Protein AF-A0A2V2CM27-F1 (afdb_monomer)

Radius of gyration: 18.02 Å; Cα contacts (8 Å, |Δi|>4): 181; chains: 1; bounding box: 41×30×49 Å

Secondary structure (DSSP, 8-state):
---TTGGGGSHHHHHHHHHHHHHHHHHHHHHHHHHHHHHHHHHHH--HHHHHHHHHHHHHHHHHHHHHHHHHHHTTPPPP----PPP------HHHHHHHHHHHHHHHHHHHHHHHHHHHTTT-HHHHHHHHHHHHHHHTTHHHHHHHHHHHHTT--HHHHHHHHHHHHHS----

Structure (mmCIF, N/CA/C/O backbone):
data_AF-A0A2V2CM27-F1
#
_entry.id   AF-A0A2V2CM27-F1
#
loop_
_atom_site.group_PDB
_atom_site.id
_atom_site.type_symbol
_atom_site.label_atom_id
_atom_site.label_alt_id
_atom_site.label_comp_id
_atom_site.label_asym_id
_atom_site.label_entity_id
_atom_site.label_seq_id
_atom_site.pdbx_PDB_ins_code
_atom_site.Cartn_x
_atom_site.Cartn_y
_atom_site.Cartn_z
_atom_site.occupancy
_atom_site.B_iso_or_equiv
_atom_site.auth_seq_id
_atom_site.auth_comp_id
_atom_site.auth_asym_id
_atom_site.auth_atom_id
_atom_site.pdbx_PDB_model_num
ATOM 1 N N . MET A 1 1 ? 17.142 17.780 -24.287 1.00 54.50 1 MET A N 1
ATOM 2 C CA . MET A 1 1 ? 16.620 17.438 -22.946 1.00 54.50 1 MET A CA 1
ATOM 3 C C . MET A 1 1 ? 16.305 15.950 -22.977 1.00 54.50 1 MET A C 1
ATOM 5 O O . MET A 1 1 ? 15.669 15.539 -23.938 1.00 54.50 1 MET A O 1
ATOM 9 N N . ARG A 1 2 ? 16.836 15.131 -22.057 1.00 70.44 2 ARG A N 1
ATOM 10 C CA . ARG A 1 2 ? 16.446 13.709 -21.989 1.00 70.44 2 ARG A CA 1
ATOM 11 C C . ARG A 1 2 ? 14.996 13.644 -21.510 1.00 70.44 2 ARG A C 1
ATOM 13 O O . ARG A 1 2 ? 14.665 14.341 -20.555 1.00 70.44 2 ARG A O 1
ATOM 20 N N . ASP A 1 3 ? 14.162 12.856 -22.183 1.00 83.38 3 ASP A N 1
ATOM 21 C CA . ASP A 1 3 ? 12.833 12.518 -21.671 1.00 83.38 3 ASP A CA 1
ATOM 22 C C . ASP A 1 3 ? 13.010 11.811 -20.323 1.00 83.38 3 ASP A C 1
ATOM 24 O O . ASP A 1 3 ? 13.756 10.834 -20.230 1.00 83.38 3 ASP A O 1
ATOM 28 N N . TYR A 1 4 ? 12.355 12.331 -19.284 1.00 81.31 4 TYR A N 1
ATOM 29 C CA . TYR A 1 4 ? 12.447 11.804 -17.927 1.00 81.31 4 TYR A CA 1
ATOM 30 C C . TYR A 1 4 ? 12.016 10.335 -17.871 1.00 81.31 4 TYR A C 1
ATOM 32 O O . TYR A 1 4 ? 12.641 9.557 -17.167 1.00 81.31 4 TYR A O 1
ATOM 40 N N . TYR A 1 5 ? 11.029 9.922 -18.673 1.00 87.06 5 TYR A N 1
ATOM 41 C CA . TYR A 1 5 ? 10.591 8.523 -18.749 1.00 87.06 5 TYR A CA 1
ATOM 42 C C . TYR A 1 5 ? 11.153 7.777 -19.965 1.00 87.06 5 TYR A C 1
ATOM 44 O O . TYR A 1 5 ? 10.774 6.632 -20.205 1.00 87.06 5 TYR A O 1
ATOM 52 N N . GLY A 1 6 ? 12.085 8.385 -20.705 1.00 86.88 6 GLY A N 1
ATOM 53 C CA . GLY A 1 6 ? 12.616 7.830 -21.952 1.00 86.88 6 GLY A CA 1
ATOM 54 C C . GLY A 1 6 ? 13.278 6.459 -21.786 1.00 86.88 6 GLY A C 1
ATOM 55 O O . GLY A 1 6 ? 13.237 5.655 -22.709 1.00 86.88 6 GLY A O 1
ATOM 56 N N . ALA A 1 7 ? 13.810 6.148 -20.598 1.00 88.44 7 ALA A N 1
ATOM 57 C CA . ALA A 1 7 ? 14.394 4.837 -20.303 1.00 88.44 7 ALA A CA 1
ATOM 58 C C . ALA A 1 7 ? 13.381 3.682 -20.440 1.00 88.44 7 ALA A C 1
ATOM 60 O O . ALA A 1 7 ? 13.755 2.5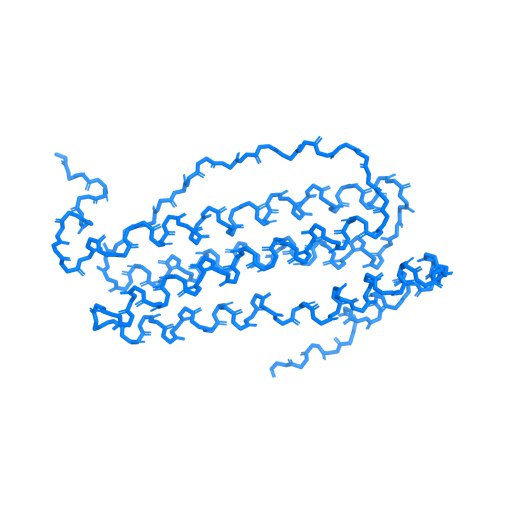82 -20.827 1.00 88.44 7 ALA A O 1
ATOM 61 N N . TYR A 1 8 ? 12.088 3.932 -20.206 1.00 92.06 8 TYR A N 1
ATOM 62 C CA . TYR A 1 8 ? 11.033 2.926 -20.375 1.00 92.06 8 TYR A CA 1
ATOM 63 C C . TYR A 1 8 ? 10.630 2.687 -21.837 1.00 92.06 8 TYR A C 1
ATOM 65 O O . TYR A 1 8 ? 9.810 1.816 -22.107 1.00 92.06 8 TYR A O 1
ATOM 73 N N . GLN A 1 9 ? 11.176 3.450 -22.789 1.00 90.81 9 GLN A N 1
ATOM 74 C CA . GLN A 1 9 ? 10.987 3.182 -24.218 1.00 90.81 9 GLN A CA 1
ATOM 75 C C . GLN A 1 9 ? 11.927 2.074 -24.715 1.00 90.81 9 GLN A C 1
ATOM 77 O O . GLN A 1 9 ? 11.709 1.523 -25.792 1.00 90.81 9 GLN A O 1
ATOM 82 N N . GLU A 1 10 ? 12.968 1.741 -23.946 1.00 90.19 10 GLU A N 1
ATOM 83 C CA . GLU A 1 10 ? 13.845 0.612 -24.241 1.00 90.19 10 GLU A CA 1
ATOM 84 C C . GLU A 1 10 ? 13.098 -0.708 -24.011 1.00 90.19 10 GLU A C 1
ATOM 86 O O . GLU A 1 10 ? 12.465 -0.893 -22.970 1.00 90.19 10 GLU A O 1
ATOM 91 N N . GLU A 1 11 ? 13.215 -1.646 -24.956 1.00 87.94 11 GLU A N 1
ATOM 92 C CA . GLU A 1 11 ? 12.512 -2.939 -24.933 1.00 87.94 11 GLU A CA 1
ATOM 93 C C . GLU A 1 11 ? 12.669 -3.652 -23.583 1.00 87.94 11 GLU A C 1
ATOM 95 O O . GLU A 1 11 ? 11.671 -4.034 -22.972 1.00 87.94 11 GLU A O 1
ATOM 100 N N . ARG A 1 12 ? 13.901 -3.683 -23.057 1.00 91.31 12 ARG A N 1
ATOM 101 C CA . ARG A 1 12 ? 14.251 -4.310 -21.774 1.00 91.31 12 ARG A CA 1
ATOM 102 C C . ARG A 1 12 ? 13.512 -3.750 -20.552 1.00 91.31 12 ARG A C 1
ATOM 104 O O . ARG A 1 12 ? 13.334 -4.472 -19.587 1.00 91.31 12 ARG A O 1
ATOM 111 N N . TYR A 1 13 ? 13.082 -2.486 -20.565 1.00 93.44 13 TYR A N 1
ATOM 112 C CA . TYR A 1 13 ? 12.418 -1.850 -19.413 1.00 93.44 13 TYR A CA 1
ATOM 113 C C . TYR A 1 13 ? 10.942 -1.542 -19.659 1.00 93.44 13 TYR A C 1
ATOM 115 O O . TYR A 1 13 ? 10.214 -1.208 -18.723 1.00 93.44 13 TYR A O 1
ATOM 123 N N . SER A 1 14 ? 10.490 -1.648 -20.907 1.00 94.12 14 SER A N 1
ATOM 124 C CA . SER A 1 14 ? 9.139 -1.270 -21.319 1.00 94.12 14 SER A CA 1
ATOM 125 C C . SER A 1 14 ? 8.034 -2.014 -20.558 1.00 94.12 14 SER A C 1
ATOM 127 O O . SER A 1 14 ? 7.027 -1.405 -20.183 1.00 94.12 14 SER A O 1
ATOM 129 N N . SER A 1 15 ? 8.258 -3.291 -20.233 1.00 96.06 15 SER A N 1
ATOM 130 C CA . SER A 1 15 ? 7.342 -4.137 -19.455 1.00 96.06 15 SER A CA 1
ATOM 131 C C . SER A 1 15 ? 7.128 -3.644 -18.019 1.00 96.06 15 SER A C 1
ATOM 133 O O . SER A 1 15 ? 6.064 -3.872 -17.445 1.00 96.06 15 SER A O 1
ATOM 135 N N . LEU A 1 16 ? 8.093 -2.919 -17.445 1.00 97.06 16 LEU A N 1
ATOM 136 C CA . LEU A 1 16 ? 8.055 -2.473 -16.051 1.00 97.06 16 LEU A CA 1
ATOM 137 C C . LEU A 1 16 ? 7.262 -1.178 -15.853 1.00 97.06 16 LEU A C 1
ATOM 139 O O . LEU A 1 16 ? 6.831 -0.895 -14.735 1.00 97.06 16 LEU A O 1
ATOM 143 N N . TYR A 1 17 ? 7.038 -0.384 -16.906 1.00 96.62 17 TYR A N 1
ATOM 144 C CA . TYR A 1 17 ? 6.477 0.962 -16.759 1.00 96.62 17 TYR A CA 1
ATOM 145 C C . TYR A 1 17 ? 5.050 0.966 -16.208 1.00 96.62 17 TYR A C 1
ATOM 147 O O . TYR A 1 17 ? 4.755 1.646 -15.221 1.00 96.62 17 TYR A O 1
ATOM 155 N N . ALA A 1 18 ? 4.145 0.218 -16.843 1.00 97.12 18 ALA A N 1
ATOM 156 C CA . ALA A 1 18 ? 2.745 0.186 -16.430 1.00 97.12 18 ALA A CA 1
ATOM 157 C C . ALA A 1 18 ? 2.558 -0.464 -15.041 1.00 97.12 18 ALA A C 1
ATOM 159 O O . ALA A 1 18 ? 1.855 0.130 -14.219 1.00 97.12 18 ALA A O 1
ATOM 160 N N . PRO A 1 19 ? 3.213 -1.596 -14.715 1.00 98.25 19 PRO A N 1
ATOM 161 C CA . PRO A 1 19 ? 3.171 -2.159 -13.367 1.00 98.25 19 PRO A CA 1
ATOM 162 C C . PRO A 1 19 ? 3.762 -1.232 -12.296 1.00 98.25 19 PRO A C 1
ATOM 164 O O . PRO A 1 19 ? 3.127 -1.036 -11.263 1.00 98.25 19 PRO A O 1
ATOM 167 N N . MET A 1 20 ? 4.902 -0.575 -12.559 1.00 98.00 20 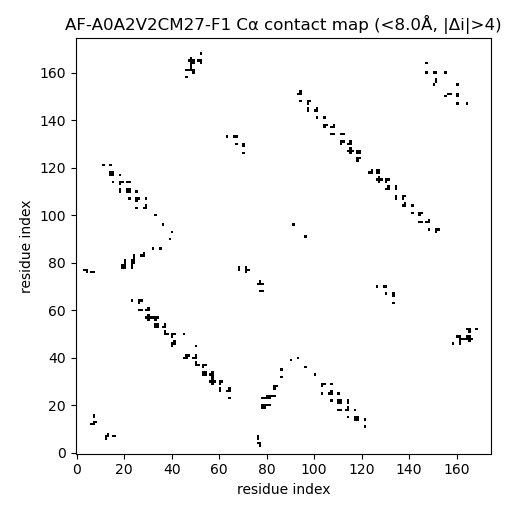MET A N 1
ATOM 168 C CA . MET A 1 20 ? 5.490 0.428 -11.653 1.00 98.00 20 MET A CA 1
ATOM 169 C C . MET A 1 20 ? 4.494 1.553 -11.358 1.00 98.00 20 MET A C 1
ATOM 171 O O . MET A 1 20 ? 4.258 1.890 -10.197 1.00 98.00 20 MET A O 1
ATOM 175 N N . ARG A 1 21 ? 3.839 2.094 -12.396 1.00 97.69 21 ARG A N 1
ATOM 176 C CA . ARG A 1 21 ? 2.786 3.106 -12.223 1.00 97.69 21 ARG A CA 1
ATOM 177 C C . ARG A 1 21 ? 1.622 2.588 -11.384 1.00 97.69 21 ARG A C 1
ATOM 179 O O . ARG A 1 21 ? 1.074 3.350 -10.593 1.00 97.69 21 ARG A O 1
ATOM 186 N N . GLY A 1 22 ? 1.245 1.322 -11.560 1.00 98.38 22 GLY A N 1
ATOM 187 C CA . GLY A 1 22 ? 0.208 0.664 -10.768 1.00 98.38 22 GLY A CA 1
ATOM 188 C C . GLY A 1 22 ? 0.558 0.614 -9.282 1.00 98.38 22 GLY A C 1
ATOM 189 O O . GLY A 1 22 ? -0.260 1.017 -8.459 1.00 98.38 22 GLY A O 1
ATOM 190 N N . VAL A 1 23 ? 1.784 0.200 -8.948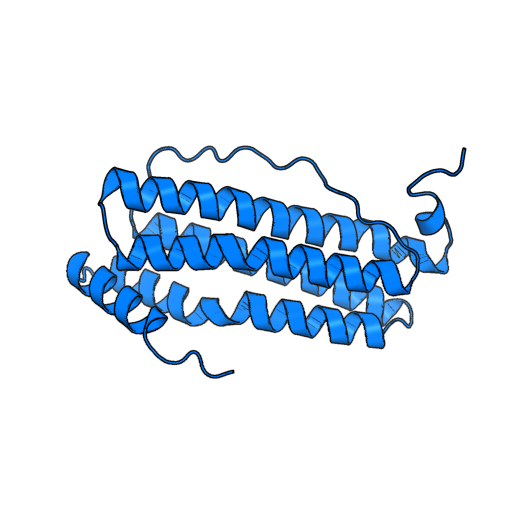 1.00 98.62 23 VAL A N 1
ATOM 191 C CA . VAL A 1 23 ? 2.284 0.170 -7.562 1.00 98.62 23 VAL A CA 1
ATOM 192 C C . VAL A 1 23 ? 2.281 1.569 -6.953 1.00 98.62 23 VAL A C 1
ATOM 194 O O . VAL A 1 23 ? 1.687 1.776 -5.897 1.00 98.62 23 VAL A O 1
ATOM 197 N N . MET A 1 24 ? 2.857 2.551 -7.654 1.00 98.38 24 MET A N 1
ATOM 198 C CA . MET A 1 24 ? 2.912 3.939 -7.184 1.00 98.38 24 MET A CA 1
ATOM 199 C C . MET A 1 24 ? 1.519 4.543 -6.973 1.00 98.38 24 MET A C 1
ATOM 201 O O . MET A 1 24 ? 1.292 5.252 -5.994 1.00 98.38 24 MET A O 1
ATOM 205 N N . SER A 1 25 ? 0.567 4.237 -7.861 1.00 98.00 25 SER A N 1
ATOM 206 C CA . SER A 1 25 ? -0.824 4.668 -7.711 1.00 98.00 25 SER A CA 1
ATOM 207 C C . SER A 1 25 ? -1.491 4.031 -6.493 1.00 98.00 25 SER A C 1
ATOM 209 O O . SER A 1 25 ? -2.181 4.729 -5.754 1.00 98.00 25 SER A O 1
ATOM 211 N N . ALA A 1 26 ? -1.309 2.724 -6.285 1.00 98.38 26 ALA A N 1
ATOM 212 C CA . ALA A 1 26 ? -1.942 2.001 -5.187 1.00 98.38 26 ALA A CA 1
ATOM 213 C C . ALA A 1 26 ? -1.369 2.423 -3.828 1.00 98.38 26 ALA A C 1
ATOM 215 O O . ALA A 1 26 ? -2.134 2.729 -2.918 1.00 98.38 26 ALA A O 1
ATOM 216 N N . MET A 1 27 ? -0.040 2.516 -3.701 1.00 98.44 27 MET A N 1
ATOM 217 C CA . MET A 1 27 ? 0.614 2.964 -2.465 1.00 98.44 27 MET A CA 1
ATOM 218 C C . MET A 1 27 ? 0.276 4.419 -2.142 1.00 98.44 27 MET A C 1
ATOM 220 O O . MET A 1 27 ? -0.041 4.738 -0.999 1.00 98.44 27 MET A O 1
ATOM 224 N N . GLY A 1 28 ? 0.286 5.297 -3.150 1.00 97.44 28 GLY A N 1
ATOM 225 C CA . GLY A 1 28 ? -0.125 6.686 -2.972 1.00 97.44 28 GLY A CA 1
ATOM 226 C C . GLY A 1 28 ? -1.578 6.792 -2.507 1.00 97.44 28 GLY A C 1
ATOM 227 O O . GLY A 1 28 ? -1.865 7.516 -1.556 1.00 97.44 28 GLY A O 1
ATOM 228 N N . LYS A 1 29 ? -2.494 6.050 -3.145 1.00 97.25 29 LYS A N 1
ATOM 229 C CA . LYS A 1 29 ? -3.901 5.987 -2.731 1.00 97.25 29 LYS A CA 1
ATOM 230 C C . LYS A 1 29 ? -4.030 5.497 -1.292 1.00 97.25 29 LYS A C 1
ATOM 232 O O . LYS A 1 29 ? -4.715 6.145 -0.511 1.00 97.25 29 LYS A O 1
ATOM 237 N N . ALA A 1 30 ? -3.356 4.404 -0.934 1.00 97.81 30 ALA A N 1
ATOM 238 C CA . ALA A 1 30 ? -3.385 3.862 0.418 1.00 97.81 30 ALA A CA 1
ATOM 239 C C . ALA A 1 30 ? -2.918 4.898 1.445 1.00 97.81 30 ALA A C 1
ATOM 241 O O . ALA A 1 30 ? -3.662 5.178 2.378 1.00 97.81 30 ALA A O 1
ATOM 242 N N . MET A 1 31 ? -1.769 5.543 1.228 1.00 97.00 31 MET A N 1
ATOM 243 C CA . MET A 1 31 ? -1.257 6.604 2.102 1.00 97.00 31 MET A CA 1
ATOM 244 C C . MET A 1 31 ? -2.302 7.703 2.357 1.00 97.00 31 MET A C 1
ATOM 246 O O . MET A 1 31 ? -2.649 7.974 3.505 1.00 97.00 31 MET A O 1
ATOM 250 N N . TRP A 1 32 ? -2.847 8.309 1.297 1.00 96.19 32 TRP A N 1
ATOM 251 C CA . TRP A 1 32 ? -3.814 9.403 1.442 1.00 96.19 32 TRP A CA 1
ATOM 252 C C . TRP A 1 32 ? -5.147 8.952 2.031 1.00 96.19 32 TRP A C 1
ATOM 254 O O . TRP A 1 32 ? -5.750 9.669 2.826 1.00 96.19 32 TRP A O 1
ATOM 264 N N . HIS A 1 33 ? -5.623 7.767 1.655 1.00 97.06 33 HIS A N 1
ATOM 265 C CA . HIS A 1 33 ? -6.901 7.256 2.142 1.00 97.06 33 HIS A CA 1
ATOM 266 C C . HIS A 1 33 ? -6.791 6.822 3.606 1.00 97.06 33 HIS A C 1
ATOM 268 O O . HIS A 1 33 ? -7.702 7.109 4.372 1.00 97.06 33 HIS A O 1
ATOM 274 N N . PHE A 1 34 ? -5.673 6.237 4.047 1.00 97.38 34 PHE A N 1
ATOM 275 C CA . PHE A 1 34 ? -5.433 5.969 5.469 1.00 97.38 34 PHE A CA 1
ATOM 276 C C . PHE A 1 34 ? -5.334 7.253 6.296 1.00 97.38 34 PHE A C 1
ATOM 278 O O . PHE A 1 34 ? -5.908 7.299 7.384 1.00 97.38 34 PHE A O 1
ATOM 285 N N . ALA A 1 35 ? -4.709 8.310 5.766 1.00 96.00 35 ALA A N 1
ATOM 286 C CA . ALA A 1 35 ? -4.710 9.619 6.416 1.00 96.00 35 ALA A CA 1
ATOM 287 C C . ALA A 1 35 ? -6.139 10.140 6.635 1.00 96.00 35 ALA A C 1
ATOM 289 O O . ALA A 1 35 ? -6.483 10.578 7.731 1.00 96.00 35 ALA A O 1
ATOM 290 N N . GLN A 1 36 ? -7.004 10.020 5.626 1.00 95.69 36 GLN A N 1
ATOM 291 C CA . GLN A 1 36 ? -8.401 10.434 5.743 1.00 95.69 36 GLN A CA 1
ATOM 292 C C . GLN A 1 36 ? -9.198 9.545 6.711 1.00 95.69 36 GLN A C 1
ATOM 294 O O . GLN A 1 36 ? -9.941 10.057 7.547 1.00 95.69 36 GLN A O 1
ATOM 299 N N . LEU A 1 37 ? -9.026 8.220 6.643 1.00 96.00 37 LEU A N 1
ATOM 300 C CA . LEU A 1 37 ? -9.678 7.275 7.555 1.00 96.00 37 LEU A CA 1
ATOM 301 C C . LEU A 1 37 ? -9.281 7.540 9.014 1.00 96.00 37 LEU A C 1
ATOM 303 O O . LEU A 1 37 ? -10.136 7.461 9.894 1.00 96.00 37 LEU A O 1
ATOM 307 N N . LYS A 1 38 ? -8.017 7.904 9.272 1.00 94.88 38 LYS A N 1
ATOM 308 C CA . LYS A 1 38 ? -7.534 8.317 10.597 1.00 94.88 38 LYS A CA 1
ATOM 309 C C . LYS A 1 38 ? -8.300 9.536 11.105 1.00 94.88 38 LYS A C 1
ATOM 311 O O . LYS A 1 38 ? -8.782 9.520 12.239 1.00 94.88 38 LYS A O 1
ATOM 316 N N . GLU A 1 39 ? -8.434 10.570 10.274 1.00 94.56 39 GLU A N 1
ATOM 317 C CA . GLU A 1 39 ? -9.184 11.777 10.639 1.00 94.56 39 GLU A CA 1
ATOM 318 C C . GLU A 1 39 ? -10.651 11.448 10.937 1.00 94.56 39 GLU A C 1
ATOM 320 O O . GLU A 1 39 ? -11.193 11.921 11.934 1.00 94.56 39 GLU A O 1
ATOM 325 N N . MET A 1 40 ? -11.278 10.565 10.149 1.00 93.62 40 MET A N 1
ATOM 326 C CA . MET A 1 40 ? -12.643 10.098 10.420 1.00 93.62 40 MET A CA 1
ATOM 327 C C . MET A 1 40 ? -12.740 9.386 11.771 1.00 93.62 40 MET A C 1
ATOM 329 O O . MET A 1 40 ? -13.615 9.716 12.571 1.00 93.62 40 MET A O 1
ATOM 333 N N . THR A 1 41 ? -11.837 8.444 12.064 1.00 93.38 41 THR A N 1
ATOM 334 C CA . THR A 1 41 ? -11.888 7.679 13.319 1.00 93.38 41 THR A CA 1
ATOM 335 C C . THR A 1 41 ? -11.641 8.548 14.548 1.00 93.38 41 THR A C 1
ATOM 337 O O . THR A 1 41 ? -12.276 8.343 15.588 1.00 93.38 41 THR A O 1
ATOM 340 N N . TRP A 1 42 ? -10.759 9.541 14.425 1.00 94.44 42 TRP A N 1
ATOM 341 C CA . TRP A 1 42 ? -10.482 10.497 15.489 1.00 94.44 42 TRP A CA 1
ATOM 342 C C . TRP A 1 42 ? -11.661 11.445 15.705 1.00 94.44 42 TRP A C 1
ATOM 344 O O . TRP A 1 42 ? -12.158 11.557 16.825 1.00 94.44 42 TRP A O 1
ATOM 354 N N . TYR A 1 43 ? -12.134 12.088 14.637 1.00 92.88 43 TYR A N 1
ATOM 355 C CA . TYR A 1 43 ? -13.166 13.116 14.715 1.00 92.88 43 TYR A CA 1
ATOM 356 C C . TYR A 1 43 ? -14.530 12.552 15.127 1.00 92.88 43 TYR A C 1
ATOM 358 O O . TYR A 1 43 ? -15.223 13.159 15.941 1.00 92.88 43 TYR A O 1
ATOM 366 N N . GLN A 1 44 ? -14.924 11.393 14.587 1.00 90.25 44 GLN A N 1
ATOM 367 C CA . GLN A 1 44 ? -16.260 10.837 14.821 1.00 90.25 44 GLN A CA 1
ATOM 368 C C . GLN A 1 44 ? -16.395 10.159 16.186 1.00 90.25 44 GLN A C 1
ATOM 370 O O . GLN A 1 44 ? -17.446 10.275 16.817 1.00 90.25 44 GLN A O 1
ATOM 375 N N . TRP A 1 45 ? -15.358 9.455 16.653 1.00 90.88 45 TRP A N 1
ATOM 376 C CA . TRP A 1 45 ? -15.471 8.625 17.859 1.00 90.88 45 TRP A CA 1
ATOM 377 C C . TRP A 1 45 ? -14.375 8.825 18.907 1.00 90.88 45 TRP A C 1
ATOM 379 O O . TRP A 1 45 ? -14.570 8.432 20.057 1.00 90.88 45 TRP A O 1
ATOM 389 N N . GLY A 1 46 ? -13.225 9.405 18.553 1.00 90.50 46 GLY A N 1
ATOM 390 C CA . GLY A 1 46 ? -12.117 9.610 19.492 1.00 90.50 46 GLY A CA 1
ATOM 391 C C . GLY A 1 46 ? -11.470 8.316 20.007 1.00 90.50 46 GLY A C 1
ATOM 392 O O . GLY A 1 46 ? -10.854 8.317 21.072 1.00 90.50 46 GLY A O 1
ATOM 393 N N . TYR A 1 47 ? -11.611 7.207 19.279 1.00 90.94 47 TYR A N 1
ATOM 394 C CA . TYR A 1 47 ? -11.060 5.900 19.644 1.00 90.94 47 TYR A CA 1
ATOM 395 C C . TYR A 1 47 ? -9.546 5.866 19.420 1.00 90.94 47 TYR A C 1
ATOM 397 O O . TYR A 1 47 ? -9.076 5.858 18.280 1.00 90.94 47 TYR A O 1
ATOM 405 N N . ALA A 1 48 ? -8.773 5.905 20.507 1.00 93.12 48 ALA A N 1
ATOM 406 C CA . ALA A 1 48 ? -7.329 6.120 20.457 1.00 93.12 48 ALA A CA 1
ATOM 407 C C . ALA A 1 48 ? -6.559 4.927 19.871 1.00 93.12 48 ALA A C 1
ATOM 409 O O . ALA A 1 48 ? -5.609 5.131 19.119 1.00 93.12 48 ALA A O 1
ATOM 410 N N . GLY A 1 49 ? -6.961 3.696 20.193 1.00 93.88 49 GLY A N 1
ATOM 411 C CA . GLY A 1 49 ? -6.373 2.476 19.641 1.00 93.88 49 GLY A CA 1
ATOM 412 C C . GLY A 1 49 ? -6.682 2.300 18.157 1.00 93.88 49 GLY A C 1
ATOM 413 O O . GLY A 1 49 ? -5.774 2.043 17.370 1.00 93.88 49 GLY A O 1
ATOM 414 N N . ILE A 1 50 ? -7.939 2.510 17.755 1.00 95.25 50 ILE A N 1
ATOM 415 C CA . ILE A 1 50 ? -8.355 2.454 16.344 1.00 95.25 50 ILE A CA 1
ATOM 416 C C . ILE A 1 50 ? -7.637 3.535 15.534 1.00 95.25 50 ILE A C 1
ATOM 418 O O . ILE A 1 50 ? -6.991 3.222 14.536 1.00 95.25 50 ILE A O 1
ATOM 422 N N . THR A 1 51 ? -7.695 4.789 15.988 1.00 95.94 51 THR A N 1
ATOM 423 C CA . THR A 1 51 ? -7.019 5.913 15.324 1.00 95.94 51 THR A CA 1
ATOM 424 C C . THR A 1 51 ? -5.518 5.660 15.239 1.00 95.94 51 THR A C 1
ATOM 426 O O . THR A 1 51 ? -4.930 5.842 14.180 1.00 95.94 51 THR A O 1
ATOM 429 N N . GLY A 1 52 ? -4.896 5.192 16.326 1.00 95.62 52 GLY A N 1
ATOM 430 C CA . GLY A 1 52 ? -3.473 4.860 16.357 1.00 95.62 52 GLY A CA 1
ATOM 431 C C . GLY A 1 52 ? -3.095 3.768 15.357 1.00 95.62 52 GLY A C 1
ATOM 432 O O . GLY A 1 52 ? -2.079 3.889 14.679 1.00 95.62 52 GLY A O 1
ATOM 433 N N . PHE A 1 53 ? -3.931 2.738 15.203 1.00 96.50 53 PHE A N 1
ATOM 434 C CA . PHE A 1 53 ? -3.676 1.654 14.256 1.00 96.50 53 PHE A CA 1
ATOM 435 C C . PHE A 1 53 ? -3.786 2.135 12.806 1.00 96.50 53 PHE A C 1
ATOM 437 O O . PHE A 1 53 ? -2.899 1.878 11.998 1.00 96.50 53 PHE A O 1
ATOM 444 N N . ILE A 1 54 ? -4.839 2.887 12.477 1.00 96.75 54 ILE A N 1
ATOM 445 C CA . ILE A 1 54 ? -5.030 3.461 11.136 1.00 96.75 54 ILE A CA 1
ATOM 446 C C . ILE A 1 54 ? -3.933 4.490 10.811 1.00 96.75 54 ILE A C 1
ATOM 448 O O . ILE A 1 54 ? -3.435 4.527 9.689 1.00 96.75 54 ILE A O 1
ATOM 452 N N . HIS A 1 55 ? -3.487 5.264 11.799 1.00 96.00 55 HIS A N 1
ATOM 453 C CA . HIS A 1 55 ? -2.361 6.186 11.658 1.00 96.00 55 HIS A CA 1
ATOM 454 C C . HIS A 1 55 ? -1.029 5.462 11.422 1.00 96.00 55 HIS A C 1
ATOM 456 O O . HIS A 1 55 ? -0.224 5.888 10.599 1.00 96.00 55 HIS A O 1
ATOM 462 N N . HIS A 1 56 ? -0.792 4.341 12.107 1.00 95.06 56 HIS A N 1
ATOM 463 C CA . HIS A 1 56 ? 0.369 3.500 11.824 1.00 95.06 56 HIS A CA 1
ATOM 464 C C . HIS A 1 56 ? 0.336 2.992 10.375 1.00 95.06 56 HIS A C 1
ATOM 466 O O . HIS A 1 56 ? 1.343 3.080 9.676 1.00 95.06 56 HIS A O 1
ATOM 472 N N . MET A 1 57 ? -0.836 2.555 9.897 1.00 96.31 57 MET A N 1
ATOM 473 C CA . MET A 1 57 ? -1.024 2.150 8.501 1.00 96.31 57 MET A CA 1
ATOM 474 C C . MET A 1 57 ? -0.728 3.287 7.514 1.00 96.31 57 MET A C 1
ATOM 476 O O . MET A 1 57 ? -0.086 3.040 6.504 1.00 96.31 57 MET A O 1
ATOM 480 N N . GLU A 1 58 ? -1.139 4.527 7.787 1.00 95.88 58 GLU A N 1
ATOM 481 C CA . GLU A 1 58 ? -0.773 5.694 6.964 1.00 95.88 58 GLU A CA 1
ATOM 482 C C . GLU A 1 58 ? 0.752 5.853 6.848 1.00 95.88 58 GLU A C 1
ATOM 484 O O . GLU A 1 58 ? 1.275 6.067 5.752 1.00 95.88 58 GLU A O 1
ATOM 489 N N . HIS A 1 59 ? 1.466 5.726 7.967 1.00 93.81 59 HIS A N 1
ATOM 490 C CA . HIS A 1 59 ? 2.894 6.020 8.044 1.00 93.81 59 HIS A CA 1
ATOM 491 C C . HIS A 1 59 ? 3.814 4.989 7.388 1.00 93.81 59 HIS A C 1
ATOM 493 O O . HIS A 1 59 ? 4.926 5.355 7.011 1.00 93.81 59 HIS A O 1
ATOM 499 N N . VAL A 1 60 ? 3.379 3.741 7.199 1.00 95.50 60 VAL A N 1
ATOM 500 C CA . VAL A 1 60 ? 4.228 2.726 6.546 1.00 95.50 60 VAL A CA 1
ATOM 501 C C . VAL A 1 60 ? 4.328 2.915 5.027 1.00 95.50 60 VAL A C 1
ATOM 503 O O . VAL A 1 60 ? 5.332 2.546 4.421 1.00 95.50 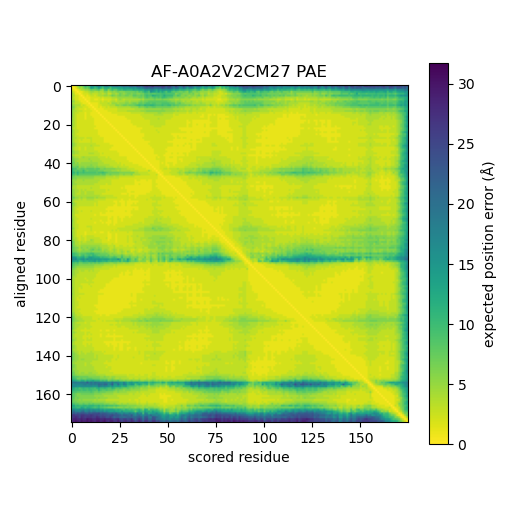60 VAL A O 1
ATOM 506 N N . TYR A 1 61 ? 3.332 3.529 4.378 1.00 96.94 61 TYR A N 1
ATOM 507 C CA . TYR A 1 61 ? 3.333 3.667 2.914 1.00 96.94 61 TYR A CA 1
ATOM 508 C C . TYR A 1 61 ? 4.413 4.603 2.353 1.00 96.94 61 TYR A C 1
ATOM 510 O O . TYR A 1 61 ? 4.981 4.248 1.318 1.00 96.94 61 TYR A O 1
ATOM 518 N N . PRO A 1 62 ? 4.753 5.751 2.976 1.00 97.25 62 PRO A N 1
ATOM 519 C CA . PRO A 1 62 ? 5.935 6.520 2.593 1.00 97.25 62 PRO A CA 1
ATOM 520 C C . PRO A 1 62 ? 7.213 5.672 2.540 1.00 97.25 62 PRO A C 1
ATOM 522 O O . PRO A 1 62 ? 7.962 5.757 1.568 1.00 97.25 62 PRO A O 1
ATOM 525 N N . GLU A 1 63 ? 7.425 4.798 3.528 1.00 97.06 63 GLU A N 1
ATOM 526 C CA . GLU A 1 63 ? 8.593 3.913 3.569 1.00 97.06 63 GLU A CA 1
ATOM 527 C C . GLU A 1 63 ? 8.555 2.876 2.440 1.00 97.06 63 GLU A C 1
ATOM 529 O O . GLU A 1 63 ? 9.563 2.662 1.767 1.00 97.06 63 GLU A O 1
ATOM 534 N N . TYR A 1 64 ? 7.393 2.275 2.169 1.00 98.12 64 TYR A N 1
ATOM 535 C CA . TYR A 1 64 ? 7.230 1.350 1.041 1.00 98.12 64 TYR A CA 1
ATOM 536 C C . TYR A 1 64 ? 7.467 2.028 -0.311 1.00 98.12 64 TYR A C 1
ATOM 538 O O . TYR A 1 64 ? 8.089 1.434 -1.193 1.00 98.12 64 TYR A O 1
ATOM 546 N N . ILE A 1 65 ? 7.024 3.278 -0.474 1.00 98.12 65 ILE A N 1
ATOM 547 C CA . ILE A 1 65 ? 7.277 4.075 -1.679 1.00 98.12 65 ILE A CA 1
ATOM 548 C C . ILE A 1 65 ? 8.779 4.320 -1.852 1.00 98.12 65 ILE A C 1
ATOM 550 O O . ILE A 1 65 ? 9.299 4.144 -2.956 1.00 98.12 65 ILE A O 1
ATOM 554 N N . ASP A 1 66 ? 9.487 4.695 -0.787 1.00 98.06 66 ASP A N 1
ATOM 555 C CA . ASP A 1 66 ? 10.931 4.929 -0.840 1.00 98.06 66 ASP A CA 1
ATOM 556 C C . ASP A 1 66 ? 11.715 3.642 -1.125 1.00 98.06 66 ASP A C 1
ATOM 558 O O . ASP A 1 66 ? 12.629 3.649 -1.956 1.00 98.06 66 ASP A O 1
ATOM 562 N N . GLN A 1 67 ? 11.324 2.520 -0.515 1.00 98.25 67 GLN A N 1
ATOM 563 C CA . GLN A 1 67 ? 11.896 1.204 -0.807 1.00 98.25 67 GLN A CA 1
ATOM 564 C C . GLN A 1 67 ? 11.687 0.833 -2.279 1.00 98.25 67 GLN A C 1
ATOM 566 O O . GLN A 1 67 ? 12.652 0.522 -2.978 1.00 98.25 67 GLN A O 1
ATOM 571 N N . PHE A 1 68 ? 10.453 0.941 -2.780 1.00 98.31 68 PHE A N 1
ATOM 572 C CA . PHE A 1 68 ? 10.112 0.618 -4.165 1.00 98.31 68 PHE A CA 1
ATOM 573 C C . PHE A 1 68 ? 10.831 1.528 -5.173 1.00 98.31 68 PHE A C 1
ATOM 575 O O . PHE A 1 68 ? 11.365 1.063 -6.181 1.00 98.31 68 PHE A O 1
ATOM 582 N N . LYS A 1 69 ? 10.939 2.826 -4.874 1.00 97.75 69 LYS A N 1
ATOM 583 C CA . LYS A 1 69 ? 11.765 3.773 -5.635 1.00 97.75 69 LYS A CA 1
ATOM 584 C C . LYS A 1 69 ? 13.229 3.337 -5.671 1.00 97.75 69 LYS A C 1
ATOM 586 O O . LYS A 1 69 ? 13.859 3.424 -6.725 1.00 97.75 69 LYS A O 1
ATOM 591 N N . GLY A 1 70 ? 13.760 2.871 -4.542 1.00 97.94 70 GLY A N 1
ATOM 592 C CA . GLY A 1 70 ? 15.101 2.304 -4.443 1.00 97.94 70 GLY A CA 1
ATOM 593 C C . GLY A 1 70 ? 15.306 1.128 -5.398 1.00 97.94 70 GLY A C 1
ATOM 594 O O . GLY A 1 70 ? 16.340 1.071 -6.059 1.00 97.94 70 GLY A O 1
ATOM 595 N N . LEU A 1 71 ? 14.306 0.252 -5.543 1.00 97.38 71 LEU A N 1
ATOM 596 C CA . LEU A 1 71 ? 14.341 -0.871 -6.489 1.00 97.38 71 LEU A CA 1
ATOM 597 C C . LEU A 1 71 ? 14.470 -0.385 -7.937 1.00 97.38 71 LEU A C 1
ATOM 599 O O . LEU A 1 71 ? 15.370 -0.810 -8.658 1.00 97.38 71 LEU A O 1
ATOM 603 N N . MET A 1 72 ? 13.631 0.569 -8.351 1.00 97.25 72 MET A N 1
ATOM 604 C CA . MET A 1 72 ? 13.686 1.124 -9.712 1.00 97.25 72 MET A CA 1
ATOM 605 C C . MET A 1 72 ? 15.009 1.853 -9.986 1.00 97.25 72 MET A C 1
ATOM 607 O O . MET A 1 72 ? 15.585 1.736 -11.071 1.00 97.25 72 MET A O 1
ATOM 611 N N . ALA A 1 73 ? 15.542 2.551 -8.981 1.00 95.81 73 ALA A N 1
ATOM 612 C CA . ALA A 1 73 ? 16.809 3.261 -9.087 1.00 95.81 73 ALA A CA 1
ATOM 613 C C . ALA A 1 73 ? 18.013 2.329 -9.324 1.00 95.81 73 ALA A C 1
ATOM 615 O O . ALA A 1 73 ? 18.963 2.757 -9.980 1.00 95.81 73 ALA A O 1
ATOM 616 N N . GLN A 1 74 ? 17.973 1.063 -8.879 1.00 94.50 74 GLN A N 1
ATOM 617 C CA . GLN A 1 74 ? 19.022 0.069 -9.183 1.00 94.50 74 GLN A CA 1
ATOM 618 C C . GLN A 1 74 ? 19.180 -0.161 -10.693 1.00 94.50 74 GLN A C 1
ATOM 620 O O . GLN A 1 74 ? 20.281 -0.435 -11.167 1.00 94.50 74 GLN A O 1
ATOM 625 N N . LEU A 1 75 ? 18.095 0.005 -11.455 1.00 92.81 75 LEU A N 1
ATOM 626 C CA . LEU A 1 75 ? 18.081 -0.090 -12.916 1.00 92.81 75 LEU A CA 1
ATOM 627 C C . LEU A 1 75 ? 18.266 1.271 -13.610 1.00 92.81 75 LEU A C 1
ATOM 629 O O . LEU A 1 75 ? 18.183 1.358 -14.833 1.00 92.81 75 LEU A O 1
ATOM 633 N N . GLY A 1 76 ? 18.498 2.349 -12.851 1.00 93.44 76 GLY A N 1
ATOM 634 C CA . GLY A 1 76 ? 18.546 3.715 -13.377 1.00 93.44 76 GLY A CA 1
ATOM 635 C C . GLY A 1 76 ? 17.185 4.243 -13.843 1.00 93.44 76 GLY A C 1
ATOM 636 O O . GLY A 1 76 ? 17.134 5.207 -14.609 1.00 93.44 76 GLY A O 1
ATOM 637 N N . LEU A 1 77 ? 16.089 3.619 -13.399 1.00 95.25 77 LEU A N 1
ATOM 638 C CA . LEU A 1 77 ? 14.734 3.953 -13.815 1.00 95.25 77 LEU A CA 1
ATOM 639 C C . LEU A 1 77 ? 14.079 4.930 -12.825 1.00 95.25 77 LEU A C 1
ATOM 641 O O . LEU A 1 77 ? 14.092 4.688 -11.616 1.00 95.25 77 LEU A O 1
ATOM 645 N N . PRO A 1 78 ? 13.468 6.029 -13.299 1.00 94.88 78 PRO A N 1
ATOM 646 C CA . PRO A 1 78 ? 12.685 6.903 -12.440 1.00 94.88 78 PRO A CA 1
ATOM 647 C C . PRO A 1 78 ? 11.304 6.310 -12.161 1.00 94.88 78 PRO A C 1
ATOM 649 O O . PRO A 1 78 ? 10.760 5.553 -12.964 1.00 94.88 78 PRO A O 1
ATOM 652 N N . ILE A 1 79 ? 10.692 6.711 -11.052 1.00 95.81 79 ILE A N 1
ATOM 653 C CA . ILE A 1 79 ? 9.286 6.407 -10.767 1.00 95.81 79 ILE A CA 1
ATOM 654 C C . ILE A 1 79 ? 8.375 7.520 -11.279 1.00 95.81 79 ILE A C 1
ATOM 656 O O . ILE A 1 79 ? 8.772 8.681 -11.380 1.00 95.81 79 ILE A O 1
ATOM 660 N N . ALA A 1 80 ? 7.136 7.159 -11.590 1.00 93.81 80 ALA A N 1
ATOM 661 C CA . ALA A 1 80 ? 6.074 8.118 -11.844 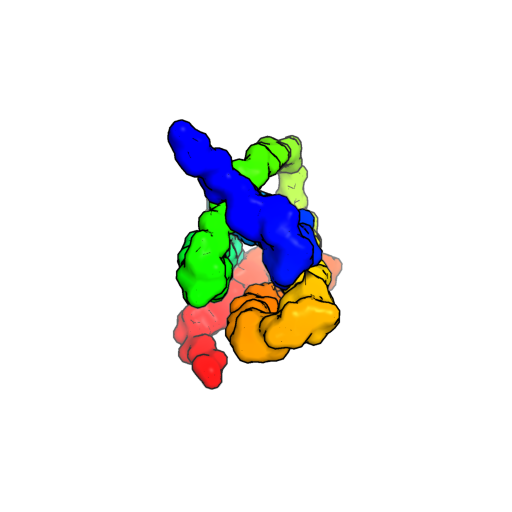1.00 93.81 80 ALA A CA 1
ATOM 662 C C . ALA A 1 80 ? 5.200 8.254 -10.596 1.00 93.81 80 ALA A C 1
ATOM 664 O O . ALA A 1 80 ? 4.943 7.264 -9.919 1.00 93.81 80 ALA A O 1
ATOM 665 N N . TYR A 1 81 ? 4.693 9.459 -10.343 1.00 92.69 81 TYR A N 1
ATOM 666 C CA . TYR A 1 81 ? 3.688 9.728 -9.313 1.00 92.69 81 TYR A CA 1
ATOM 667 C C . TYR A 1 81 ? 2.352 10.038 -10.005 1.00 92.69 81 TYR A C 1
ATOM 669 O O . TYR A 1 81 ? 2.145 11.176 -10.436 1.00 92.69 81 TYR A O 1
ATOM 677 N N . PRO A 1 82 ? 1.473 9.040 -10.220 1.00 93.31 82 PRO A N 1
ATOM 678 C CA . PRO A 1 82 ? 0.170 9.275 -10.829 1.00 93.31 82 PRO A CA 1
ATOM 679 C C . PRO A 1 82 ? -0.709 10.175 -9.946 1.00 93.31 82 PRO A C 1
ATOM 681 O O . PRO A 1 82 ? -0.557 10.148 -8.724 1.00 93.31 82 PRO A O 1
ATOM 684 N N . PRO A 1 83 ? -1.650 10.939 -10.531 1.00 92.62 83 PRO A N 1
ATOM 685 C CA . PRO A 1 83 ? -2.680 11.627 -9.762 1.00 92.62 83 PRO A CA 1
ATOM 686 C C . PRO A 1 83 ? -3.489 10.638 -8.922 1.00 92.62 83 PRO A C 1
ATOM 688 O O . PRO A 1 83 ? -3.796 9.536 -9.378 1.00 92.62 83 PRO A O 1
ATOM 691 N N . ILE A 1 84 ? -3.843 11.055 -7.713 1.00 92.75 84 ILE A N 1
ATOM 692 C CA . ILE A 1 84 ? -4.566 10.235 -6.744 1.00 92.75 84 ILE A CA 1
ATOM 693 C C . ILE A 1 84 ? -5.967 10.815 -6.618 1.00 92.75 84 ILE A C 1
ATOM 695 O O . ILE A 1 84 ? -6.128 12.029 -6.494 1.00 92.75 84 ILE A O 1
ATOM 699 N N . GLU A 1 85 ? -6.974 9.953 -6.713 1.00 89.19 85 GLU A N 1
ATOM 700 C CA . GLU A 1 85 ? -8.361 10.376 -6.572 1.00 89.19 85 GLU A CA 1
ATOM 701 C C . GLU A 1 85 ? -8.654 10.796 -5.127 1.00 89.19 85 GLU A C 1
ATOM 703 O O . GLU A 1 85 ? -8.258 10.120 -4.171 1.00 89.19 85 GLU A O 1
ATOM 708 N N . GLU A 1 86 ? -9.370 11.912 -4.990 1.00 88.25 86 GLU A N 1
ATOM 709 C CA . GLU A 1 86 ? -9.847 12.409 -3.706 1.00 88.25 86 GLU A CA 1
ATOM 710 C C . GLU A 1 86 ? -10.762 11.382 -3.028 1.00 88.25 86 GLU A C 1
ATOM 712 O O . GLU A 1 86 ? -11.588 10.726 -3.668 1.00 88.25 86 GLU A O 1
ATOM 717 N N . PHE A 1 87 ? -10.601 11.244 -1.717 1.00 88.25 87 PHE A N 1
ATOM 718 C CA . PHE A 1 87 ? -11.455 10.398 -0.897 1.00 88.25 87 PHE A CA 1
ATOM 719 C C . PHE A 1 87 ? -12.848 11.029 -0.789 1.00 88.25 87 PHE A C 1
ATOM 721 O O . PHE A 1 87 ? -12.965 12.195 -0.417 1.00 88.25 87 PHE A O 1
ATOM 728 N N . ARG A 1 88 ? -13.905 10.287 -1.137 1.00 87.06 88 ARG A N 1
ATOM 729 C CA . ARG A 1 88 ? -15.258 10.861 -1.275 1.00 87.06 88 ARG A CA 1
ATOM 730 C C . ARG A 1 88 ? -16.186 10.509 -0.125 1.00 87.06 88 ARG A C 1
ATOM 732 O O . ARG A 1 88 ? -17.229 11.138 0.034 1.00 87.06 88 ARG A O 1
ATOM 739 N N . GLU A 1 89 ? -15.853 9.486 0.642 1.00 84.81 89 GLU A N 1
ATOM 740 C CA . GLU A 1 89 ? -16.667 9.017 1.746 1.00 84.81 89 GLU A CA 1
ATOM 741 C C . GLU A 1 89 ? -16.570 10.001 2.921 1.00 84.81 89 GLU A C 1
ATOM 743 O O . GLU A 1 89 ? -15.515 10.205 3.509 1.00 84.81 89 GLU A O 1
ATOM 748 N N . THR A 1 90 ? -17.685 10.640 3.270 1.00 78.88 90 THR A N 1
ATOM 749 C CA . THR A 1 90 ? -17.733 11.638 4.356 1.00 78.88 90 THR A CA 1
ATOM 750 C C . THR A 1 90 ? -18.273 11.068 5.665 1.00 78.88 90 THR A C 1
ATOM 752 O O . THR A 1 90 ? -18.034 11.623 6.735 1.00 78.88 90 THR A O 1
ATOM 755 N N . GLU A 1 91 ? -18.983 9.944 5.593 1.00 74.06 91 GLU A N 1
ATOM 756 C CA . GLU A 1 91 ? -19.562 9.232 6.728 1.00 74.06 91 GLU A CA 1
ATOM 757 C C . GLU A 1 91 ? -19.340 7.733 6.529 1.00 74.06 91 GLU A C 1
ATOM 759 O O . GLU A 1 91 ? -19.574 7.195 5.445 1.00 74.06 91 GLU A O 1
ATOM 764 N N . ALA A 1 92 ? -18.866 7.051 7.566 1.00 82.75 92 ALA A N 1
ATOM 765 C CA . ALA A 1 92 ? -18.642 5.616 7.541 1.00 82.75 92 ALA A CA 1
ATOM 766 C C . ALA A 1 92 ? -18.887 5.058 8.938 1.00 82.75 92 ALA A C 1
ATOM 768 O O . ALA A 1 92 ? -18.530 5.684 9.928 1.00 82.75 92 ALA A O 1
ATOM 769 N N . GLU A 1 93 ? -19.475 3.872 9.030 1.00 91.19 93 GLU A N 1
ATOM 770 C CA . GLU A 1 93 ? -19.490 3.120 10.283 1.00 91.19 93 GLU A CA 1
ATOM 771 C C . GLU A 1 93 ? -18.147 2.408 10.487 1.00 91.19 93 GLU A C 1
ATOM 773 O O . GLU A 1 93 ? -17.399 2.163 9.538 1.00 91.19 93 GLU A O 1
ATOM 778 N N . LEU A 1 94 ? -17.850 2.002 11.720 1.00 90.88 94 LEU A N 1
ATOM 779 C CA . LEU A 1 94 ? -16.559 1.404 12.062 1.00 90.88 94 LEU A CA 1
ATOM 780 C C . LEU A 1 94 ? -16.223 0.146 11.229 1.00 90.88 94 LEU A C 1
ATOM 782 O O . LEU A 1 94 ? -15.093 -0.015 10.772 1.00 90.88 94 LEU A O 1
ATOM 786 N N . GLY A 1 95 ? -17.207 -0.713 10.948 1.00 93.38 95 GLY A N 1
ATOM 787 C CA . GLY A 1 95 ? -17.006 -1.863 10.057 1.00 93.38 95 GLY A CA 1
ATOM 788 C C . GLY A 1 95 ? -16.674 -1.456 8.616 1.00 93.38 95 GLY A C 1
ATOM 789 O O . GLY A 1 95 ? -15.891 -2.124 7.939 1.00 93.38 95 GLY A O 1
ATOM 790 N N . GLN A 1 96 ? -17.213 -0.328 8.145 1.00 94.31 96 GLN A N 1
ATOM 791 C CA . GLN A 1 96 ? -16.875 0.213 6.831 1.00 94.31 96 GLN A CA 1
ATOM 792 C C . GLN A 1 96 ? -15.430 0.723 6.788 1.00 94.31 96 GLN A C 1
ATOM 794 O O . GLN A 1 96 ? -14.742 0.450 5.806 1.00 94.31 96 GLN A O 1
ATOM 799 N N . ILE A 1 97 ? -14.938 1.359 7.859 1.00 95.19 97 ILE A N 1
ATOM 800 C CA . ILE A 1 97 ? -13.527 1.761 7.976 1.00 95.19 97 ILE A CA 1
ATOM 801 C C . ILE A 1 97 ? -12.609 0.548 7.779 1.00 95.19 97 ILE A C 1
ATOM 803 O O . ILE A 1 97 ? -11.724 0.584 6.928 1.00 95.19 97 ILE A O 1
ATOM 807 N N . PHE A 1 98 ? -12.844 -0.565 8.484 1.00 96.31 98 PHE A N 1
ATOM 808 C CA . PHE A 1 98 ? -11.998 -1.755 8.324 1.00 96.31 98 PHE A CA 1
ATOM 809 C C . PHE A 1 98 ? -12.121 -2.405 6.947 1.00 96.31 98 PHE A C 1
ATOM 811 O O . PHE A 1 98 ? -11.111 -2.839 6.396 1.00 96.31 98 PHE A O 1
ATOM 818 N N . ARG A 1 99 ? -13.319 -2.442 6.349 1.00 96.94 99 ARG A N 1
ATOM 819 C CA . ARG A 1 99 ? -13.487 -2.907 4.962 1.00 96.94 99 ARG A CA 1
ATOM 820 C C . ARG A 1 99 ? -12.662 -2.081 3.978 1.00 96.94 99 ARG A C 1
ATOM 822 O O . ARG A 1 99 ? -12.021 -2.654 3.098 1.00 96.94 99 ARG A O 1
ATOM 829 N N . MET A 1 100 ? -12.673 -0.757 4.124 1.00 97.12 100 MET A N 1
ATOM 830 C CA . MET A 1 100 ? -11.878 0.140 3.284 1.00 97.12 100 MET A CA 1
ATOM 831 C C . MET A 1 100 ? -10.383 -0.090 3.509 1.00 97.12 100 MET A C 1
ATOM 833 O O . MET A 1 100 ? -9.658 -0.279 2.538 1.00 97.12 100 MET A O 1
ATOM 837 N N . SER A 1 101 ? -9.938 -0.206 4.761 1.00 97.75 101 SER A N 1
ATOM 838 C CA . SER A 1 101 ? -8.549 -0.532 5.101 1.00 97.75 101 SER A CA 1
ATOM 839 C C . SER A 1 101 ? -8.071 -1.851 4.481 1.00 97.75 101 SER A C 1
ATOM 841 O O . SER A 1 101 ? -6.991 -1.895 3.896 1.00 97.75 101 SER A O 1
ATOM 843 N N . ILE A 1 102 ? -8.879 -2.918 4.552 1.00 98.38 102 ILE A N 1
ATOM 844 C CA . ILE A 1 102 ? -8.567 -4.211 3.913 1.00 98.38 102 ILE A CA 1
ATOM 845 C C . ILE A 1 102 ? -8.456 -4.038 2.400 1.00 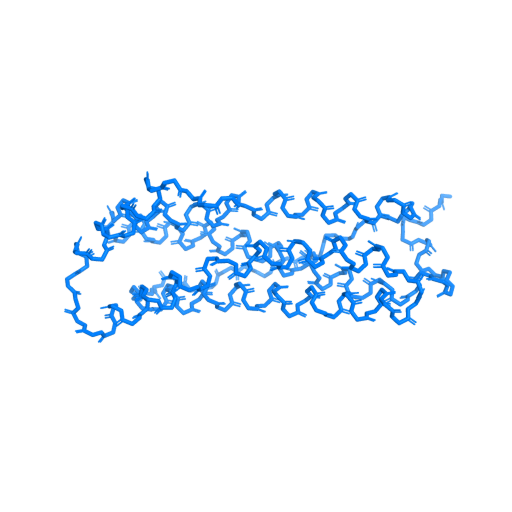98.38 102 ILE A C 1
ATOM 847 O O . ILE A 1 102 ? -7.505 -4.529 1.798 1.00 98.38 102 ILE A O 1
ATOM 851 N N . ARG A 1 103 ? -9.397 -3.312 1.784 1.00 97.94 103 ARG A N 1
ATOM 852 C CA . ARG A 1 103 ? -9.361 -3.046 0.344 1.00 97.94 103 ARG A CA 1
ATOM 853 C C . ARG A 1 103 ? -8.082 -2.310 -0.061 1.00 97.94 103 ARG A C 1
ATOM 855 O O . ARG A 1 103 ? -7.494 -2.686 -1.065 1.00 97.94 103 ARG A O 1
ATOM 862 N N . LEU A 1 104 ? -7.647 -1.297 0.690 1.00 98.12 104 LEU A N 1
ATOM 863 C CA . LEU A 1 104 ? -6.415 -0.558 0.386 1.00 98.12 104 LEU A CA 1
ATOM 864 C C . LEU A 1 104 ? -5.186 -1.477 0.427 1.00 98.12 104 LEU A C 1
ATOM 866 O O . LEU A 1 104 ? -4.393 -1.475 -0.514 1.00 98.12 104 LEU A O 1
ATOM 870 N N . VAL A 1 105 ? -5.074 -2.314 1.465 1.00 98.50 105 VAL A N 1
ATOM 871 C CA . VAL A 1 105 ? -4.005 -3.321 1.580 1.00 98.50 105 VAL A CA 1
ATOM 872 C C . VAL A 1 105 ? -4.037 -4.301 0.402 1.00 98.50 105 VAL A C 1
ATOM 874 O O . VAL A 1 105 ? -2.999 -4.563 -0.210 1.00 98.50 105 VAL A O 1
ATOM 877 N N . ASP A 1 106 ? -5.219 -4.813 0.050 1.00 98.56 106 ASP A N 1
ATOM 878 C CA . ASP A 1 106 ? -5.402 -5.779 -1.039 1.00 98.56 106 ASP A CA 1
ATOM 879 C C . ASP A 1 106 ? -5.113 -5.157 -2.421 1.00 98.56 106 ASP A C 1
ATOM 881 O O . ASP A 1 106 ? -4.516 -5.807 -3.281 1.00 98.56 106 ASP A O 1
ATOM 885 N N . GLU A 1 107 ? -5.475 -3.889 -2.641 1.00 98.44 107 GLU A N 1
ATOM 886 C CA . GLU A 1 107 ? -5.171 -3.151 -3.875 1.00 98.44 107 GLU A CA 1
ATOM 887 C C . GLU A 1 107 ? -3.659 -2.963 -4.067 1.00 98.44 107 GLU A C 1
ATOM 889 O O . GLU A 1 107 ? -3.147 -3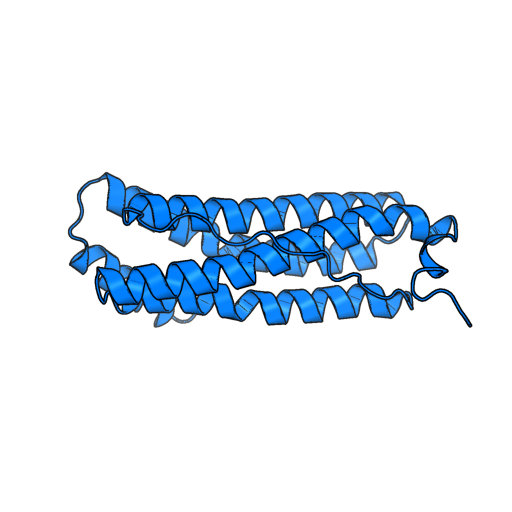.207 -5.164 1.00 98.44 107 GLU A O 1
ATOM 894 N N . VAL A 1 108 ? -2.932 -2.590 -3.007 1.00 98.69 108 VAL A N 1
ATOM 895 C CA . VAL A 1 108 ? -1.462 -2.495 -3.034 1.00 98.69 108 VAL A CA 1
ATOM 896 C C . VAL A 1 108 ? -0.840 -3.865 -3.280 1.00 98.69 108 VAL A C 1
ATOM 898 O O . VAL A 1 108 ? 0.034 -3.997 -4.139 1.00 98.69 108 VAL A O 1
ATOM 901 N N . ASN A 1 109 ? -1.335 -4.901 -2.599 1.00 98.50 109 ASN A N 1
ATOM 902 C CA . ASN A 1 109 ? -0.852 -6.267 -2.763 1.00 98.50 109 ASN A CA 1
ATOM 903 C C . ASN A 1 109 ? -1.004 -6.753 -4.212 1.00 98.50 109 ASN A C 1
ATOM 905 O O . ASN A 1 109 ? -0.065 -7.304 -4.784 1.00 98.50 109 ASN A O 1
ATOM 909 N N . MET A 1 110 ? -2.161 -6.497 -4.828 1.00 98.75 110 MET A N 1
ATOM 910 C CA . MET A 1 110 ? -2.438 -6.855 -6.220 1.00 98.75 110 MET A CA 1
ATOM 911 C C . MET A 1 110 ? -1.570 -6.064 -7.209 1.00 98.75 110 MET A C 1
ATOM 913 O O . MET A 1 110 ? -1.128 -6.619 -8.216 1.00 98.75 110 MET A O 1
ATOM 917 N N . ALA A 1 111 ? -1.313 -4.779 -6.947 1.00 98.75 111 ALA A N 1
ATOM 918 C CA . ALA A 1 111 ? -0.421 -3.975 -7.778 1.00 98.75 111 ALA A CA 1
ATOM 919 C C . ALA A 1 111 ? 1.026 -4.492 -7.719 1.00 98.75 111 ALA A C 1
ATOM 921 O O . ALA A 1 111 ? 1.664 -4.632 -8.763 1.00 98.75 111 ALA A O 1
ATOM 922 N N . LEU A 1 112 ? 1.508 -4.842 -6.521 1.00 98.81 112 LEU A N 1
ATOM 923 C CA . LEU A 1 112 ? 2.822 -5.457 -6.330 1.00 98.81 112 LEU A CA 1
ATOM 924 C C . LEU A 1 112 ? 2.917 -6.815 -7.031 1.00 98.81 112 LEU A C 1
ATOM 926 O O . LEU A 1 112 ? 3.891 -7.030 -7.741 1.00 98.81 112 LEU A O 1
ATOM 930 N N . SER A 1 113 ? 1.895 -7.679 -6.949 1.00 98.75 113 SER A N 1
ATOM 931 C CA . SER A 1 113 ? 1.873 -8.959 -7.684 1.00 98.75 113 SER A CA 1
ATOM 932 C C . SER A 1 113 ? 2.091 -8.773 -9.184 1.00 98.75 113 SER A C 1
ATOM 934 O O . SER A 1 113 ? 2.889 -9.486 -9.779 1.00 98.75 113 SER A O 1
ATOM 936 N N . ARG A 1 114 ? 1.417 -7.792 -9.797 1.00 98.75 114 ARG A N 1
ATOM 937 C CA . ARG A 1 114 ? 1.570 -7.510 -11.235 1.00 98.75 114 ARG A CA 1
ATOM 938 C C . ARG A 1 114 ? 2.965 -6.996 -11.578 1.00 98.75 114 ARG A C 1
ATOM 940 O O . ARG A 1 114 ? 3.469 -7.272 -12.661 1.00 98.75 114 ARG A O 1
ATOM 947 N N . PHE A 1 115 ? 3.578 -6.222 -10.683 1.00 98.69 115 PHE A N 1
ATOM 948 C CA . PHE A 1 115 ? 4.955 -5.773 -10.862 1.00 98.69 115 PHE A CA 1
ATOM 949 C C . PHE A 1 115 ? 5.951 -6.927 -10.738 1.00 98.69 115 PHE A C 1
ATOM 951 O O . PHE A 1 115 ? 6.826 -7.053 -11.588 1.00 98.69 115 PHE A O 1
ATOM 958 N N . ILE A 1 116 ? 5.790 -7.778 -9.723 1.00 98.69 116 ILE A N 1
ATOM 959 C CA . ILE A 1 116 ? 6.609 -8.974 -9.494 1.00 98.69 116 ILE A CA 1
ATOM 960 C C . ILE A 1 116 ? 6.544 -9.893 -10.718 1.00 98.69 116 ILE A C 1
ATOM 962 O O . ILE A 1 116 ? 7.585 -10.253 -11.255 1.00 98.69 116 ILE A O 1
ATOM 966 N N . GLU A 1 117 ? 5.342 -10.174 -11.230 1.00 98.50 117 GLU A N 1
ATOM 967 C CA . GLU A 1 117 ? 5.144 -10.986 -12.437 1.00 98.50 117 GLU A CA 1
ATOM 968 C C . GLU A 1 117 ? 5.840 -10.383 -13.668 1.00 98.50 117 GLU A C 1
ATOM 970 O O . GLU A 1 117 ? 6.493 -11.100 -14.427 1.00 98.50 117 GLU A O 1
ATOM 975 N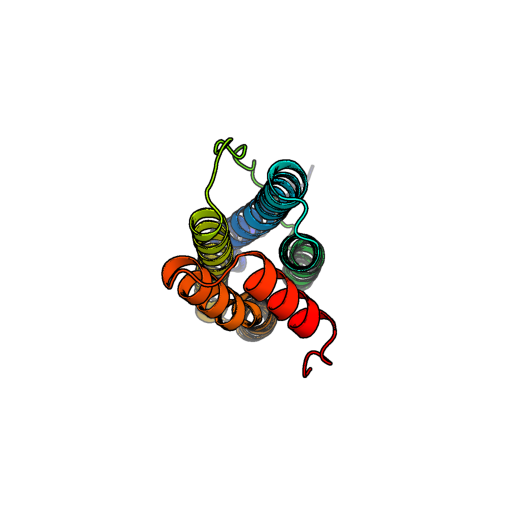 N . ALA A 1 118 ? 5.748 -9.063 -13.860 1.00 98.06 118 ALA A N 1
ATOM 976 C CA . ALA A 1 118 ? 6.408 -8.382 -14.971 1.00 98.06 118 ALA A CA 1
ATOM 977 C C . ALA A 1 118 ? 7.941 -8.395 -14.850 1.00 98.06 118 ALA A C 1
ATOM 979 O O . ALA A 1 118 ? 8.631 -8.539 -15.861 1.00 98.06 118 ALA A O 1
ATOM 980 N N . ALA A 1 119 ? 8.467 -8.254 -13.630 1.00 97.75 119 ALA A N 1
ATOM 981 C CA . ALA A 1 119 ? 9.894 -8.326 -13.347 1.00 97.75 119 ALA A CA 1
ATOM 982 C C . ALA A 1 119 ? 10.439 -9.745 -13.563 1.00 97.75 119 ALA A C 1
ATOM 984 O O . ALA A 1 119 ? 11.413 -9.900 -14.296 1.00 97.75 119 ALA A O 1
ATOM 985 N N . ASP A 1 120 ? 9.779 -10.770 -13.018 1.00 97.25 120 ASP A N 1
ATOM 986 C CA . ASP A 1 120 ? 10.146 -12.175 -13.235 1.00 97.25 120 ASP A CA 1
ATOM 987 C C . ASP A 1 120 ? 10.094 -12.544 -14.726 1.00 97.25 120 ASP A C 1
ATOM 989 O O . ASP A 1 120 ? 11.015 -13.163 -15.245 1.00 97.25 120 ASP A O 1
ATOM 993 N N . SER A 1 121 ? 9.057 -12.107 -15.449 1.00 96.31 121 SER A N 1
ATOM 994 C CA . SER A 1 121 ? 8.906 -12.399 -16.886 1.00 96.31 121 SER A CA 1
ATOM 995 C C . SER A 1 121 ? 9.928 -11.685 -17.780 1.00 96.31 121 SER A C 1
ATOM 997 O O . SER A 1 121 ? 9.992 -11.973 -18.973 1.00 96.31 121 SER A O 1
ATOM 999 N N . SER A 1 122 ? 10.678 -10.725 -17.231 1.00 94.31 122 SER A N 1
ATOM 1000 C CA . SER A 1 122 ? 11.683 -9.930 -17.950 1.00 94.31 122 SER A CA 1
ATOM 1001 C C . SER A 1 122 ? 13.108 -10.203 -17.445 1.00 94.31 122 SER A C 1
ATOM 1003 O O . SER A 1 122 ? 13.975 -9.345 -17.601 1.00 94.31 122 SER A O 1
ATOM 1005 N N . ASP A 1 123 ? 13.339 -11.361 -16.814 1.00 95.00 123 ASP A N 1
ATOM 1006 C CA . ASP A 1 123 ? 14.634 -11.784 -16.258 1.00 95.00 123 ASP A CA 1
ATOM 1007 C C . ASP A 1 123 ? 15.200 -10.798 -15.203 1.00 95.00 123 ASP A C 1
ATOM 1009 O O . ASP A 1 123 ? 16.408 -10.556 -15.103 1.00 95.00 123 ASP A O 1
ATOM 1013 N N . TYR A 1 124 ? 14.308 -10.175 -14.418 1.00 96.06 124 TYR A N 1
ATOM 1014 C CA . TYR A 1 124 ? 14.641 -9.320 -13.272 1.00 96.06 124 TYR A CA 1
ATOM 1015 C C . TYR A 1 124 ? 14.236 -9.971 -11.942 1.00 96.06 124 TYR A C 1
ATOM 1017 O O . TYR A 1 124 ? 13.697 -9.310 -11.051 1.00 96.06 124 TYR A O 1
ATOM 1025 N N . GLU A 1 125 ? 14.520 -11.257 -11.756 1.00 96.38 125 GLU A N 1
ATOM 1026 C CA . GLU A 1 125 ? 14.143 -12.010 -10.555 1.00 96.38 125 GLU A CA 1
ATOM 1027 C C . GLU A 1 125 ? 14.667 -11.377 -9.254 1.00 96.38 125 GLU A C 1
ATOM 1029 O O . GLU A 1 125 ? 13.908 -11.318 -8.283 1.00 96.38 125 GLU A O 1
ATOM 1034 N N . PRO A 1 126 ? 15.902 -10.826 -9.177 1.00 96.44 126 PRO A N 1
ATOM 1035 C CA . PRO A 1 126 ? 16.351 -10.124 -7.974 1.00 96.44 126 PRO A CA 1
ATOM 1036 C C . PRO A 1 126 ? 15.504 -8.891 -7.634 1.00 96.44 126 PRO A C 1
ATOM 1038 O O . PRO A 1 126 ? 15.357 -8.552 -6.459 1.00 96.44 126 PRO A O 1
ATOM 1041 N N . LEU A 1 127 ? 14.952 -8.209 -8.643 1.00 96.62 127 LEU A N 1
ATOM 1042 C CA . LEU A 1 127 ? 14.038 -7.082 -8.455 1.00 96.62 127 LEU A CA 1
ATOM 1043 C C . LEU A 1 127 ? 12.682 -7.578 -7.945 1.00 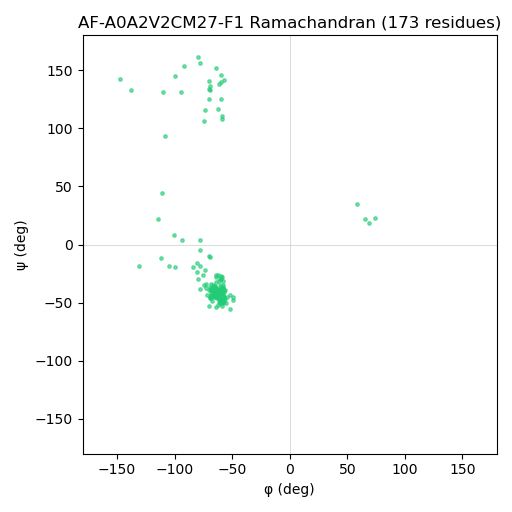96.62 127 LEU A C 1
ATOM 1045 O O . LEU A 1 127 ? 12.135 -7.010 -7.001 1.00 96.62 127 LEU A O 1
ATOM 1049 N N . ALA A 1 128 ? 12.179 -8.668 -8.530 1.00 98.00 128 ALA A N 1
ATOM 1050 C CA . ALA A 1 128 ? 10.943 -9.320 -8.121 1.00 98.00 128 ALA A CA 1
ATOM 1051 C C . ALA A 1 128 ? 11.007 -9.785 -6.656 1.00 98.00 128 ALA A C 1
ATOM 1053 O O . ALA A 1 128 ? 10.130 -9.432 -5.872 1.00 98.00 128 ALA A O 1
ATOM 1054 N N . ARG A 1 129 ? 12.092 -10.459 -6.238 1.00 98.25 129 ARG A N 1
ATOM 1055 C CA . ARG A 1 129 ? 12.289 -10.884 -4.838 1.00 98.25 129 ARG A CA 1
ATOM 1056 C C . ARG A 1 129 ? 12.329 -9.706 -3.863 1.00 98.25 129 ARG A C 1
ATOM 1058 O O . ARG A 1 129 ? 11.800 -9.789 -2.760 1.00 98.25 129 ARG A O 1
ATOM 1065 N N . GLN A 1 130 ? 12.953 -8.593 -4.248 1.00 97.94 130 GLN A N 1
ATOM 1066 C CA . GLN A 1 130 ? 12.968 -7.397 -3.403 1.00 97.94 130 GLN A CA 1
ATOM 1067 C C . GLN A 1 130 ? 11.578 -6.748 -3.301 1.00 97.94 130 GLN A C 1
ATOM 1069 O O . GLN A 1 130 ? 11.206 -6.275 -2.228 1.00 97.94 130 GLN A O 1
ATOM 1074 N N . ALA A 1 131 ? 10.790 -6.755 -4.380 1.00 98.38 131 ALA A N 1
ATOM 1075 C CA . ALA A 1 131 ? 9.407 -6.283 -4.355 1.00 98.38 131 ALA A CA 1
ATOM 1076 C C . ALA A 1 131 ? 8.485 -7.207 -3.533 1.00 98.38 131 ALA A C 1
ATOM 1078 O O . ALA A 1 131 ? 7.591 -6.708 -2.848 1.00 98.38 131 ALA A O 1
ATOM 1079 N N . GLU A 1 132 ? 8.730 -8.522 -3.530 1.00 98.38 132 GLU A N 1
ATOM 1080 C CA . GLU A 1 132 ? 8.039 -9.487 -2.659 1.00 98.38 132 GLU A CA 1
ATOM 1081 C C . GLU A 1 132 ? 8.218 -9.144 -1.172 1.00 98.38 132 GLU A C 1
ATOM 1083 O O . GLU A 1 132 ? 7.255 -9.226 -0.413 1.00 98.38 132 GLU A O 1
ATOM 1088 N N . THR A 1 133 ? 9.390 -8.660 -0.747 1.00 98.31 133 THR A N 1
ATOM 1089 C CA . THR A 1 133 ? 9.599 -8.193 0.638 1.00 98.31 133 THR A CA 1
ATOM 1090 C C . THR A 1 133 ? 8.637 -7.062 1.013 1.00 98.31 133 THR A C 1
ATOM 1092 O O . THR A 1 133 ? 8.030 -7.090 2.085 1.00 98.31 133 THR A O 1
ATOM 1095 N N . ILE A 1 134 ? 8.444 -6.087 0.116 1.00 98.44 134 ILE A N 1
ATOM 1096 C CA . ILE A 1 134 ? 7.489 -4.987 0.324 1.00 98.44 134 ILE A CA 1
ATOM 1097 C C . ILE A 1 134 ? 6.057 -5.538 0.362 1.00 98.44 134 ILE A C 1
ATOM 1099 O O . ILE A 1 134 ? 5.250 -5.139 1.200 1.00 98.44 134 ILE A O 1
ATOM 1103 N N . GLN A 1 135 ? 5.745 -6.491 -0.520 1.00 98.56 135 GLN A N 1
ATOM 1104 C CA . GLN A 1 135 ? 4.436 -7.135 -0.583 1.00 98.56 135 GLN A CA 1
ATOM 1105 C C . GLN A 1 135 ? 4.090 -7.877 0.713 1.00 98.56 135 GLN A C 1
ATOM 1107 O O . GLN A 1 135 ? 2.989 -7.712 1.241 1.00 98.56 135 GLN A O 1
ATOM 1112 N N . MET A 1 136 ? 5.032 -8.651 1.252 1.00 98.25 136 MET A N 1
ATOM 1113 C CA . MET A 1 136 ? 4.868 -9.367 2.516 1.00 98.25 136 MET A CA 1
ATOM 1114 C C . MET A 1 136 ? 4.619 -8.401 3.677 1.00 98.25 136 MET A C 1
ATOM 1116 O O . MET A 1 136 ? 3.693 -8.620 4.460 1.00 98.25 136 MET A O 1
ATOM 1120 N N . ALA A 1 137 ? 5.389 -7.310 3.756 1.00 97.69 137 ALA A N 1
ATOM 1121 C CA . ALA A 1 137 ? 5.210 -6.284 4.780 1.00 97.69 137 ALA A CA 1
ATOM 1122 C C . ALA A 1 137 ? 3.829 -5.609 4.679 1.00 97.69 137 ALA A C 1
ATOM 1124 O O . ALA A 1 137 ? 3.114 -5.516 5.675 1.00 97.69 137 ALA A O 1
ATOM 1125 N N . ASN A 1 138 ? 3.404 -5.236 3.467 1.00 97.81 138 ASN A N 1
ATOM 1126 C CA . ASN A 1 138 ? 2.076 -4.673 3.216 1.00 97.81 138 ASN A CA 1
ATOM 1127 C C . ASN A 1 138 ? 0.941 -5.634 3.618 1.00 97.81 138 ASN A C 1
ATOM 1129 O O . ASN A 1 138 ? -0.099 -5.196 4.107 1.00 97.81 138 ASN A O 1
ATOM 1133 N N . PHE A 1 139 ? 1.120 -6.942 3.419 1.00 96.50 139 PHE A N 1
ATOM 1134 C CA . PHE A 1 139 ? 0.089 -7.939 3.711 1.00 96.50 139 PHE A CA 1
ATOM 1135 C C . PHE A 1 139 ? -0.001 -8.321 5.200 1.00 96.50 139 PHE A C 1
ATOM 1137 O O . PHE A 1 139 ? -1.063 -8.746 5.658 1.00 96.50 139 PHE A O 1
ATOM 1144 N N . ALA A 1 140 ? 1.071 -8.141 5.977 1.00 95.56 140 ALA A N 1
ATOM 1145 C CA . ALA A 1 140 ? 1.132 -8.480 7.403 1.00 95.56 140 ALA A CA 1
ATOM 1146 C C . ALA A 1 140 ? -0.054 -7.958 8.260 1.00 95.56 140 ALA A C 1
ATOM 1148 O O . ALA A 1 140 ? -0.661 -8.758 8.981 1.00 95.56 140 ALA A O 1
ATOM 1149 N N . PRO A 1 141 ? -0.481 -6.679 8.174 1.00 94.62 141 PRO A N 1
ATOM 1150 C CA . PRO A 1 141 ? -1.587 -6.154 8.987 1.00 94.62 141 PRO A CA 1
ATOM 1151 C C . PRO A 1 141 ? -2.970 -6.708 8.612 1.00 94.62 141 PRO A C 1
ATOM 1153 O O . PRO A 1 141 ? -3.946 -6.499 9.341 1.00 94.62 141 PRO A O 1
ATOM 1156 N N . ARG A 1 142 ? -3.096 -7.436 7.495 1.00 95.50 142 ARG A N 1
ATOM 1157 C CA . ARG A 1 142 ? -4.389 -7.907 6.984 1.00 95.50 142 ARG A CA 1
ATOM 1158 C C . ARG A 1 142 ? -5.128 -8.825 7.960 1.00 95.50 142 ARG A C 1
ATOM 1160 O O . ARG A 1 142 ? -6.359 -8.775 8.036 1.00 95.50 142 ARG A O 1
ATOM 1167 N N . ALA A 1 143 ? -4.404 -9.653 8.713 1.00 95.25 143 ALA A N 1
ATOM 1168 C CA . ALA A 1 143 ? -5.002 -10.536 9.715 1.00 95.25 143 ALA A CA 1
ATOM 1169 C C . ALA A 1 143 ? -5.672 -9.735 10.844 1.00 95.25 143 ALA A C 1
ATOM 1171 O O . ALA A 1 143 ? -6.821 -10.010 11.190 1.00 95.25 143 ALA A O 1
ATOM 1172 N N . ILE A 1 144 ? -4.989 -8.702 11.349 1.00 96.06 144 ILE A N 1
ATOM 1173 C CA . ILE A 1 144 ? -5.504 -7.805 12.393 1.00 96.06 144 ILE A CA 1
ATOM 1174 C C . ILE A 1 144 ? -6.739 -7.060 11.880 1.00 96.06 144 ILE A C 1
ATOM 1176 O O . ILE A 1 144 ? -7.770 -7.050 12.546 1.00 96.06 144 ILE A O 1
ATOM 1180 N N . LEU A 1 145 ? -6.682 -6.513 10.663 1.00 96.56 145 LEU A N 1
ATOM 1181 C CA . LEU A 1 145 ? -7.820 -5.832 10.040 1.00 96.56 145 LEU A CA 1
ATOM 1182 C C . LEU A 1 145 ? -9.046 -6.742 9.877 1.00 96.56 145 LEU A C 1
ATOM 1184 O O . LEU A 1 145 ? -10.173 -6.321 10.128 1.00 96.56 145 LEU A O 1
ATOM 1188 N N . THR A 1 146 ? -8.834 -7.999 9.480 1.00 96.38 146 THR A N 1
ATOM 1189 C CA . THR A 1 146 ? -9.921 -8.979 9.320 1.00 96.38 146 THR A CA 1
ATOM 1190 C C . THR A 1 146 ? -10.554 -9.327 10.668 1.00 96.38 146 THR A C 1
ATOM 1192 O O . THR A 1 146 ? -11.777 -9.424 10.768 1.00 96.38 146 THR A O 1
ATOM 1195 N N . GLN A 1 147 ? -9.741 -9.474 11.717 1.00 95.44 147 GLN A N 1
ATOM 1196 C CA . GLN A 1 147 ? -10.237 -9.690 13.078 1.00 95.44 147 GLN A CA 1
ATOM 1197 C C . GLN A 1 147 ? -11.008 -8.469 13.593 1.00 95.44 147 GLN A C 1
ATOM 1199 O O . GLN A 1 147 ? -12.110 -8.630 14.113 1.00 95.44 147 GLN A O 1
ATOM 1204 N N . ALA A 1 148 ? -10.491 -7.256 13.376 1.00 94.81 148 ALA A N 1
ATOM 1205 C CA . ALA A 1 148 ? -11.158 -6.011 13.750 1.00 94.81 148 ALA A CA 1
ATOM 1206 C C . ALA A 1 148 ? -12.528 -5.866 13.066 1.00 94.81 148 ALA A C 1
ATOM 1208 O O . ALA A 1 148 ? -13.522 -5.538 13.719 1.00 94.81 148 ALA A O 1
ATOM 1209 N N . LEU A 1 149 ? -12.600 -6.185 11.767 1.00 95.88 149 LEU A N 1
ATOM 1210 C CA . LEU A 1 149 ? -13.852 -6.218 11.018 1.00 95.88 149 LEU A CA 1
ATOM 1211 C C . LEU A 1 149 ? -14.842 -7.214 11.636 1.00 95.88 149 LEU A C 1
ATOM 1213 O O . LEU A 1 149 ? -15.955 -6.822 11.983 1.00 95.88 149 LEU A O 1
ATOM 1217 N N . ALA A 1 150 ? -14.427 -8.464 11.850 1.00 95.06 150 ALA A N 1
ATOM 1218 C CA . ALA A 1 150 ? -15.286 -9.485 12.446 1.00 95.06 150 ALA A CA 1
ATOM 1219 C C . ALA A 1 150 ? -15.782 -9.078 13.845 1.00 95.06 150 ALA A C 1
ATOM 1221 O O . ALA A 1 150 ? -16.960 -9.241 14.160 1.00 95.06 150 ALA A O 1
ATOM 1222 N N . MET A 1 151 ? -14.912 -8.488 14.672 1.00 93.31 151 MET A N 1
ATOM 1223 C CA . MET A 1 151 ? -15.288 -7.978 15.991 1.00 93.31 151 MET A CA 1
ATOM 1224 C C . MET A 1 151 ? -16.336 -6.866 15.898 1.00 93.31 151 MET A C 1
ATOM 1226 O O . MET A 1 151 ? -17.275 -6.868 16.698 1.00 93.31 151 MET A O 1
ATOM 1230 N N . SER A 1 152 ? -16.195 -5.956 14.927 1.00 91.75 152 SER A N 1
ATOM 1231 C CA . SER A 1 152 ? -17.155 -4.872 14.690 1.00 91.75 152 SER A CA 1
ATOM 1232 C C . SER A 1 152 ? -18.529 -5.389 14.242 1.00 91.75 152 SER A C 1
ATOM 1234 O O . SER A 1 152 ? -19.551 -4.857 14.663 1.00 91.75 152 SER A O 1
ATOM 1236 N N . GLU A 1 153 ? -18.572 -6.467 13.454 1.00 91.12 153 GLU A N 1
ATOM 1237 C CA . GLU A 1 153 ? -19.817 -7.053 12.937 1.00 91.12 153 GLU A CA 1
ATOM 1238 C C . GLU A 1 153 ? -20.539 -7.937 13.959 1.00 91.12 153 GLU A C 1
ATOM 1240 O O . GLU A 1 153 ? -21.764 -8.032 13.949 1.00 91.12 153 GLU A O 1
ATOM 1245 N N . GLN A 1 154 ? -19.798 -8.564 14.875 1.00 90.12 154 GLN A N 1
ATOM 1246 C CA . GLN A 1 154 ? -20.351 -9.417 15.933 1.00 90.12 154 GLN A CA 1
ATOM 1247 C C . GLN A 1 154 ? -20.953 -8.630 17.111 1.00 90.12 154 GLN A C 1
ATOM 1249 O O . GLN A 1 154 ? -21.381 -9.231 18.095 1.00 90.12 154 GLN A O 1
ATOM 1254 N N . GLY A 1 155 ? -20.991 -7.296 17.034 1.00 76.44 155 GLY A N 1
ATOM 1255 C CA . GLY A 1 155 ? -21.585 -6.448 18.068 1.00 76.44 155 GLY A CA 1
ATOM 1256 C C . GLY A 1 155 ? -20.746 -6.324 19.340 1.00 76.44 155 GLY A C 1
ATOM 1257 O O . GLY A 1 155 ? -21.289 -6.006 20.399 1.00 76.44 155 GLY A O 1
ATOM 1258 N N . ASN A 1 156 ? -19.428 -6.556 19.264 1.00 79.00 156 ASN A N 1
ATOM 1259 C CA . ASN A 1 156 ? -18.541 -6.188 20.367 1.00 79.00 156 ASN A CA 1
ATOM 1260 C C . ASN A 1 156 ? -18.620 -4.679 20.619 1.00 79.00 156 ASN A C 1
ATOM 1262 O O . ASN A 1 156 ? -18.773 -3.884 19.689 1.00 79.00 156 ASN A O 1
ATOM 1266 N N . SER A 1 157 ? -18.490 -4.270 21.885 1.00 85.62 157 SER A N 1
ATOM 1267 C CA . SER A 1 157 ? -18.477 -2.844 22.203 1.00 85.62 157 SER A CA 1
ATOM 1268 C C . SER A 1 157 ? -17.283 -2.175 21.518 1.00 85.62 157 SER A C 1
ATOM 1270 O O . SER A 1 157 ? -16.168 -2.709 21.528 1.00 85.62 157 SER A O 1
ATOM 1272 N N . ALA A 1 158 ? -17.502 -0.990 20.952 1.00 86.25 158 ALA A N 1
ATOM 1273 C CA . ALA A 1 158 ? -16.444 -0.237 20.287 1.00 86.25 158 ALA A CA 1
ATOM 1274 C C . ALA A 1 158 ? -15.260 0.059 21.230 1.00 86.25 158 ALA A C 1
ATOM 1276 O O . ALA A 1 158 ? -14.113 0.042 20.800 1.00 86.25 158 ALA A O 1
ATOM 1277 N N . ALA A 1 159 ? -15.521 0.219 22.533 1.00 88.50 159 ALA A N 1
ATOM 1278 C CA . ALA A 1 159 ? -14.485 0.379 23.552 1.00 88.50 159 ALA A CA 1
ATOM 1279 C C . ALA A 1 159 ? -13.612 -0.878 23.727 1.00 88.50 159 ALA A C 1
ATOM 1281 O O . ALA A 1 159 ? -12.400 -0.770 23.903 1.00 88.50 159 ALA A O 1
ATOM 1282 N N . SER A 1 160 ? -14.203 -2.077 23.666 1.00 90.12 160 SER A N 1
ATOM 1283 C CA . SER A 1 160 ? -13.453 -3.340 23.738 1.00 90.12 160 SER A CA 1
ATOM 1284 C C . SER A 1 160 ? -12.548 -3.520 22.523 1.00 90.12 160 SER A C 1
ATOM 1286 O O . SER A 1 160 ? -11.399 -3.935 22.660 1.00 90.12 160 SER A O 1
ATOM 1288 N N . LEU A 1 161 ? -13.065 -3.186 21.341 1.00 92.75 161 LEU A N 1
ATOM 1289 C CA . LEU A 1 161 ? -12.306 -3.219 20.098 1.00 92.75 161 LEU A CA 1
ATOM 1290 C C . LEU A 1 161 ? -11.160 -2.194 20.103 1.00 92.75 161 LEU A C 1
ATOM 1292 O O . LEU A 1 161 ? -10.036 -2.538 19.747 1.00 92.75 161 LEU A O 1
ATOM 1296 N N . ASP A 1 162 ? -11.423 -0.968 20.560 1.00 94.12 162 ASP A N 1
ATOM 1297 C CA . ASP A 1 162 ? -10.406 0.077 20.698 1.00 94.12 162 ASP A CA 1
ATOM 1298 C C . ASP A 1 162 ? -9.268 -0.346 21.638 1.00 94.12 162 ASP A C 1
ATOM 1300 O O . ASP A 1 162 ? -8.090 -0.249 21.286 1.00 94.12 162 ASP A O 1
ATOM 1304 N N . ALA A 1 163 ? -9.611 -0.901 22.804 1.00 93.38 163 ALA A N 1
ATOM 1305 C CA . ALA A 1 163 ? -8.630 -1.404 23.761 1.00 93.38 163 ALA A CA 1
ATOM 1306 C C . ALA A 1 163 ? -7.785 -2.557 23.190 1.00 93.38 163 ALA A C 1
ATOM 1308 O O . ALA A 1 163 ? -6.575 -2.608 23.418 1.00 93.38 163 ALA A O 1
ATOM 1309 N N . TRP A 1 164 ? -8.402 -3.469 22.432 1.00 94.31 164 TRP A N 1
ATOM 1310 C CA . TRP A 1 164 ? -7.701 -4.584 21.791 1.00 94.31 164 TRP A CA 1
ATOM 1311 C C . TRP A 1 164 ? -6.720 -4.112 20.704 1.00 94.31 164 TRP A C 1
ATOM 1313 O O . TRP A 1 164 ? -5.567 -4.551 20.688 1.00 94.31 164 TRP A O 1
ATOM 1323 N N . LEU A 1 165 ? -7.127 -3.171 19.844 1.00 93.31 165 LEU A N 1
ATOM 1324 C CA . LEU A 1 165 ? -6.233 -2.597 18.829 1.00 93.31 165 LEU A CA 1
ATOM 1325 C C . LEU A 1 165 ? -5.066 -1.841 19.462 1.00 93.31 165 LEU A C 1
ATOM 1327 O O . LEU A 1 165 ? -3.929 -1.992 19.018 1.00 93.31 165 LEU A O 1
ATOM 1331 N N . LYS A 1 166 ? -5.320 -1.099 20.545 1.00 91.62 166 LYS A N 1
ATOM 1332 C CA . LYS A 1 166 ? -4.259 -0.434 21.305 1.00 91.62 166 LYS A CA 1
ATOM 1333 C C . LYS A 1 166 ? -3.216 -1.433 21.816 1.00 91.62 166 LYS A C 1
ATOM 1335 O O . LYS A 1 166 ? -2.029 -1.259 21.565 1.00 91.62 166 LYS A O 1
ATOM 1340 N N . GLY A 1 167 ? -3.662 -2.523 22.444 1.00 88.38 167 GLY A N 1
ATOM 1341 C CA . GLY A 1 167 ? -2.765 -3.578 22.925 1.00 88.38 167 GLY A CA 1
ATOM 1342 C C . GLY A 1 167 ? -1.983 -4.286 21.812 1.00 88.38 167 GLY A C 1
ATOM 1343 O O . GLY A 1 167 ? -0.890 -4.785 22.063 1.00 88.38 167 GLY A O 1
ATOM 1344 N N . THR A 1 168 ? -2.506 -4.305 20.583 1.00 86.44 168 THR A N 1
ATOM 1345 C CA . THR A 1 168 ? -1.821 -4.896 19.422 1.00 86.44 168 THR A CA 1
ATOM 1346 C C . THR A 1 168 ? -0.639 -4.043 18.951 1.00 86.44 168 THR A C 1
ATOM 1348 O O . THR A 1 168 ? 0.367 -4.593 18.516 1.00 86.44 168 THR A O 1
ATOM 1351 N N . LEU A 1 169 ? -0.734 -2.715 19.062 1.00 75.06 169 LEU A N 1
ATOM 1352 C CA . LEU A 1 169 ? 0.374 -1.800 18.753 1.00 75.06 169 LEU A CA 1
ATOM 1353 C C . LEU A 1 169 ? 1.461 -1.814 19.833 1.00 75.06 169 LEU A C 1
ATOM 1355 O O . LEU A 1 169 ? 2.638 -1.676 19.515 1.00 75.06 169 LEU A O 1
ATOM 1359 N N . ASP A 1 170 ? 1.058 -1.979 21.095 1.00 72.06 170 ASP A N 1
ATOM 1360 C CA . ASP A 1 170 ? 1.966 -2.006 22.247 1.00 72.06 170 ASP A CA 1
ATOM 1361 C C . ASP A 1 170 ? 2.696 -3.359 22.395 1.00 72.06 170 ASP A C 1
ATOM 1363 O O . ASP A 1 170 ? 3.714 -3.456 23.086 1.00 72.06 170 ASP A O 1
ATOM 1367 N N . ALA A 1 171 ? 2.184 -4.422 21.765 1.00 60.03 171 ALA A N 1
ATOM 1368 C CA . ALA A 1 171 ? 2.851 -5.716 21.716 1.00 60.03 171 ALA A CA 1
ATOM 1369 C C . ALA A 1 171 ? 4.101 -5.635 20.819 1.00 60.03 171 ALA A C 1
ATOM 1371 O O . ALA A 1 171 ? 4.046 -5.006 19.762 1.00 60.03 171 ALA A O 1
ATOM 1372 N N . PRO A 1 172 ? 5.227 -6.286 21.181 1.00 45.19 172 PRO A N 1
ATOM 1373 C CA . PRO A 1 172 ? 6.391 -6.339 20.308 1.00 45.19 172 PRO A CA 1
ATOM 1374 C C . PRO A 1 172 ? 5.980 -6.997 18.991 1.00 45.19 172 PRO A C 1
ATOM 1376 O O . PRO A 1 172 ? 5.709 -8.200 18.950 1.00 45.19 172 PRO A O 1
ATOM 1379 N N . GLN A 1 173 ? 5.894 -6.188 17.934 1.00 47.09 173 GLN A N 1
ATOM 1380 C CA . GLN A 1 173 ? 5.657 -6.669 16.581 1.00 47.09 173 GLN A CA 1
ATOM 1381 C C . GLN A 1 173 ? 6.806 -7.629 16.264 1.00 47.09 173 GLN A C 1
ATOM 1383 O O . GLN A 1 173 ? 7.968 -7.222 16.243 1.00 47.09 173 GLN A O 1
ATOM 1388 N N . GLN A 1 174 ? 6.508 -8.926 16.157 1.00 32.94 174 GLN A N 1
ATOM 1389 C CA . GLN A 1 174 ? 7.526 -9.921 15.836 1.00 32.94 174 GLN A CA 1
ATOM 1390 C C . GLN A 1 174 ? 8.071 -9.595 14.443 1.00 32.94 174 GLN A C 1
ATOM 1392 O O . GLN A 1 174 ? 7.304 -9.570 13.480 1.00 32.94 174 GLN A O 1
ATOM 1397 N N . ALA A 1 175 ? 9.364 -9.267 14.407 1.00 33.47 175 ALA A N 1
ATOM 1398 C CA . ALA A 1 175 ? 10.140 -8.982 13.205 1.00 33.47 175 ALA A CA 1
ATOM 1399 C C . ALA A 1 175 ? 10.294 -10.220 12.313 1.00 33.47 175 ALA A C 1
ATOM 1401 O O . ALA A 1 175 ? 10.388 -11.339 12.874 1.00 33.47 175 ALA A O 1
#

Solvent-accessible surface area (backbone atoms only — not comparable to full-atom values): 9461 Å² total; per-residue (Å²): 132,82,60,80,67,49,68,41,73,38,78,90,38,38,68,47,47,64,28,51,40,40,31,40,37,30,40,52,39,34,27,57,47,27,49,50,52,21,52,49,38,38,73,76,70,59,38,62,19,48,22,50,50,36,42,50,57,20,62,50,32,62,56,50,50,52,52,53,46,51,57,38,44,76,75,75,40,75,82,61,84,62,89,70,83,79,85,80,81,87,77,76,56,75,47,51,52,31,51,51,53,48,49,39,43,51,47,29,43,54,24,40,51,50,31,30,53,39,26,45,76,62,80,32,48,74,58,20,57,57,50,46,54,53,37,52,61,57,51,59,59,48,63,59,40,52,49,52,28,52,44,49,73,71,66,53,55,69,68,59,52,21,53,51,42,34,54,58,70,74,40,84,76,84,126

Foldseek 3Di:
DDDLQVVCVDPLNVLQQVLLQQLLQLLVQQLVVLVVLLVQCCVVPNLPLLSVLSVVSNVVSVVLNVLLQVLCVVVVGGGDRDDHDDDDDPDDDQLRSLVVNLVSLVSSLVSLVSNLVSCVVSVNNVSSVSSVVSSCVSCVCNVVSVVLNVCSVVPPPPNVSSVVSNVVVVPPPDD

pLDDT: mean 92.37, std 10.46, range [32.94, 98.81]

Nearest PDB structures (foldseek):
  4xgs-assembly1_B  TM=8.340E-01  e=6.974E-04  Escherichia coli K-12
  4ztt-assembly1_B  TM=8.398E-01  e=1.291E-03  Escherichia coli DH1
  4reu-assembly1_B  TM=8.586E-01  e=1.560E-03  Escherichia coli str. K-12 substr. MDS42
  4ztt-assembly1_F  TM=8.348E-01  e=1.798E-03  Escherichia coli DH1
  3uno-assembly1_C  TM=7.928E-01  e=4.020E-03  Mycobacterium tuberculosis

Mean predicted aligned error: 4.26 Å

Sequence (175 aa):
MRDYYGAYQEERYSSLYAPMRGVMSAMGKAMWHFAQLKEMTWYQWGYAGITGFIHHMEHVYPEYIDQFKGLMAQLGLPIAYPPIEEFRETEAELGQIFRMSIRLVDEVNMALSRFIEAADSSDYEPLARQAETIQMANFAPRAILTQALAMSEQGNSAASLDAWLKGTLDAPQQA